Protein AF-A0A125W4I5-F1 (afdb_monomer)

Nearest PDB structures (foldseek):
  7vcn-assembly2_B  TM=4.165E-01  e=2.025E+00  Streptococcus oralis ATCC 35037
  7vcr-assembly2_B  TM=3.331E-01  e=2.273E+00  Streptococcus oralis ATCC 35037
  7vcr-assembly1_A  TM=4.178E-01  e=6.048E+00  Streptococcus oralis ATCC 35037
  2grg-assembly1_A  TM=3.560E-01  e=2.550E+00  Saccharomyces cerevisiae

Radius of gyration: 16.84 Å; Cα contacts (8 Å, |Δi|>4): 161; chains: 1; bounding box: 42×26×51 Å

Sequence (109 aa):
MNKMNEQINLLELDNDKLWQFYGHYCNDDWSAKTETVNGVTDIVLGFSVKLTKNELKKICRDAIEISRIKYGYSVRFLTNNVKKELFVRFDNYTTSKKRDVFEHINLYF

Mean predicted aligned error: 7.43 Å

Solvent-accessible surface area (backbone atoms only — not comparable to full-atom values): 6398 Å² total; per-residue (Å²): 136,60,69,65,59,52,54,51,50,55,61,54,57,47,48,74,42,69,45,83,40,43,32,33,38,32,44,97,88,66,46,77,29,58,43,71,57,96,85,43,68,75,41,68,45,64,46,75,48,74,37,27,43,62,55,50,51,46,52,64,72,66,33,79,44,75,45,82,53,90,59,31,33,44,37,30,33,71,57,95,90,40,42,34,37,39,50,49,70,52,97,59,86,72,69,82,68,87,67,56,74,65,60,48,42,72,73,77,76

Foldseek 3Di:
DVPVVVVVVVVVVLQPDWDKWKKFWADPVRHFDWDQDPNRTRHGHMDMDIDGLVRVVVQQVQFPDWDADQFAIWTWHDDPNTIMTIGDGDPDRDPPDDDDNNRRSVPPD

pLDDT: mean 86.66, std 15.89, range [47.03, 98.38]

Structure (mmCIF, N/CA/C/O backbone):
data_AF-A0A125W4I5-F1
#
_entry.id   AF-A0A125W4I5-F1
#
loop_
_atom_site.group_PDB
_atom_site.id
_atom_site.type_symbol
_atom_site.label_atom_id
_atom_site.label_alt_id
_atom_site.label_comp_id
_atom_site.label_asym_id
_atom_site.label_entity_id
_atom_site.label_seq_id
_atom_site.pdbx_PDB_ins_code
_atom_site.Cartn_x
_atom_site.Cartn_y
_atom_site.Cartn_z
_atom_site.occupancy
_atom_site.B_iso_or_equiv
_atom_site.auth_seq_id
_atom_site.auth_comp_id
_atom_site.auth_asym_id
_atom_site.auth_atom_id
_atom_site.pdbx_PDB_model_num
ATOM 1 N N . MET A 1 1 ? -26.487 15.383 29.869 1.00 47.03 1 MET A N 1
ATOM 2 C CA . MET A 1 1 ? -26.593 14.330 28.837 1.00 47.03 1 MET A CA 1
ATOM 3 C C . MET A 1 1 ? -25.947 14.734 27.495 1.00 47.03 1 MET A C 1
ATOM 5 O O . MET A 1 1 ? -26.272 14.128 26.490 1.00 47.03 1 MET A O 1
ATOM 9 N N . ASN A 1 2 ? -24.996 15.691 27.464 1.00 54.38 2 ASN A N 1
ATOM 10 C CA . ASN A 1 2 ? -24.435 16.239 26.208 1.00 54.38 2 ASN A CA 1
ATOM 11 C C . ASN A 1 2 ? -23.030 15.712 25.847 1.00 54.38 2 ASN A C 1
ATOM 13 O O . ASN A 1 2 ? -22.703 15.628 24.672 1.00 54.38 2 ASN A O 1
ATOM 17 N N . LYS A 1 3 ? -22.224 15.275 26.828 1.00 50.09 3 LYS A N 1
ATOM 18 C CA . LYS A 1 3 ? -20.847 14.791 26.588 1.00 50.09 3 LYS A CA 1
ATOM 19 C C . LYS A 1 3 ? -20.766 13.501 25.763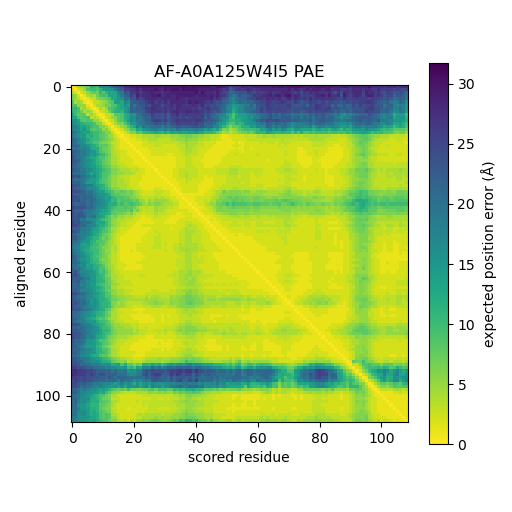 1.00 50.09 3 LYS A C 1
ATOM 21 O O . LYS A 1 3 ? -19.811 13.312 25.020 1.00 50.09 3 LYS A O 1
ATOM 26 N N . MET A 1 4 ? -21.754 12.615 25.903 1.00 48.38 4 MET A N 1
ATOM 27 C CA . MET A 1 4 ? -21.775 11.335 25.187 1.00 48.38 4 MET A CA 1
ATOM 28 C C . MET A 1 4 ? -22.078 11.540 23.696 1.00 48.38 4 MET A C 1
ATOM 30 O O . MET A 1 4 ? -21.434 10.922 22.860 1.00 48.38 4 MET A O 1
ATOM 34 N N . ASN A 1 5 ? -22.968 12.482 23.363 1.00 52.94 5 ASN A N 1
ATOM 35 C CA . ASN A 1 5 ? -23.273 12.827 21.973 1.00 52.94 5 ASN A CA 1
ATOM 36 C C . ASN A 1 5 ? -22.110 13.554 21.284 1.00 52.94 5 ASN A C 1
ATOM 38 O O . ASN A 1 5 ? -21.881 13.321 20.106 1.00 52.94 5 ASN A O 1
ATOM 42 N N . GLU A 1 6 ? -21.340 14.384 21.999 1.00 54.56 6 GLU A N 1
ATOM 43 C CA . GLU A 1 6 ? -20.125 15.010 21.450 1.00 54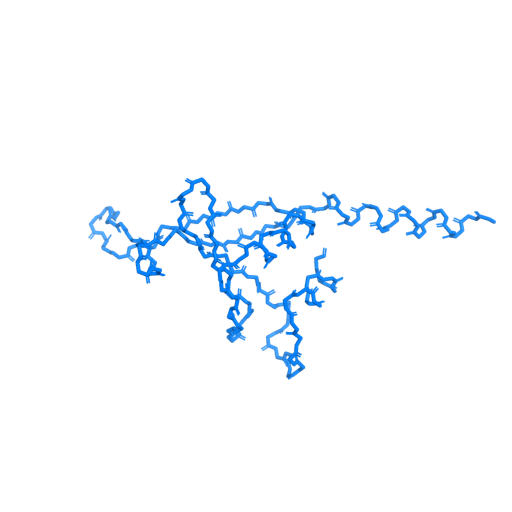.56 6 GLU A CA 1
ATOM 44 C C . GLU A 1 6 ? -19.000 13.993 21.197 1.00 54.56 6 GLU A C 1
ATOM 46 O O . GLU A 1 6 ? -18.351 14.059 20.157 1.00 54.56 6 GLU A O 1
ATOM 51 N N . GLN A 1 7 ? -18.787 13.023 22.097 1.00 54.56 7 GLN A N 1
ATOM 52 C CA . GLN A 1 7 ? -17.809 11.947 21.876 1.00 54.56 7 GLN A CA 1
ATOM 53 C C . GLN A 1 7 ? -18.194 11.028 20.711 1.00 54.56 7 GLN A C 1
ATOM 55 O O . GLN A 1 7 ? -17.318 10.648 19.938 1.00 54.56 7 GLN A O 1
ATOM 60 N N . ILE A 1 8 ? -19.483 10.697 20.567 1.00 54.47 8 ILE A N 1
ATOM 61 C CA . ILE A 1 8 ? -19.989 9.923 19.423 1.00 54.47 8 ILE A CA 1
ATOM 62 C C . ILE A 1 8 ? -19.778 10.714 18.123 1.00 54.47 8 ILE A C 1
ATOM 64 O O . ILE A 1 8 ? -19.209 10.174 17.180 1.00 54.47 8 ILE A O 1
ATOM 68 N N . ASN A 1 9 ? -20.096 12.014 18.106 1.00 54.72 9 ASN A N 1
ATOM 69 C CA . ASN A 1 9 ? -19.868 12.874 16.938 1.00 54.72 9 ASN A CA 1
ATOM 70 C C . ASN A 1 9 ? -18.384 12.983 16.549 1.00 54.72 9 ASN A C 1
ATOM 72 O O . ASN A 1 9 ? -18.060 12.961 15.367 1.00 54.72 9 ASN A O 1
ATOM 76 N N . LEU A 1 10 ? -17.464 13.094 17.515 1.00 53.22 10 LEU A N 1
ATOM 77 C CA . LEU A 1 10 ? -16.026 13.154 17.217 1.00 53.22 10 LEU A CA 1
ATOM 78 C C . LEU A 1 10 ? -15.479 11.834 16.652 1.00 53.22 10 LEU A C 1
ATOM 80 O O . LEU A 1 10 ? -14.608 11.868 15.787 1.00 53.22 10 LEU A O 1
ATOM 84 N N . LEU A 1 11 ? -15.975 10.688 17.130 1.00 53.78 11 LEU A N 1
ATOM 85 C CA . LEU A 1 11 ? -15.592 9.368 16.616 1.00 53.78 11 LEU A CA 1
ATOM 86 C C . LEU A 1 11 ? -16.166 9.103 15.216 1.00 53.78 11 LEU A C 1
ATOM 88 O O . LEU A 1 11 ? -15.522 8.429 14.413 1.00 53.78 11 LEU A O 1
ATOM 92 N N . GLU A 1 12 ? -17.352 9.635 14.913 1.00 53.88 12 GLU A N 1
ATOM 93 C CA . GLU A 1 12 ? -17.967 9.537 13.585 1.00 53.88 12 GLU A CA 1
ATOM 94 C C . GLU A 1 12 ? -17.299 10.477 12.566 1.00 53.88 12 GLU A C 1
ATOM 96 O O . GLU A 1 12 ? -16.993 10.039 11.459 1.00 53.88 12 GLU A O 1
ATOM 101 N N . LEU A 1 13 ? -16.950 11.711 12.954 1.00 54.94 13 LEU A N 1
ATOM 102 C CA . LEU A 1 13 ? -16.256 12.679 12.086 1.00 54.94 13 LEU A CA 1
ATOM 103 C C . LEU A 1 13 ? -14.865 12.212 11.629 1.00 54.94 13 LEU A C 1
ATOM 105 O O . LEU A 1 13 ? -14.411 12.585 10.547 1.00 54.94 13 LEU A O 1
ATOM 109 N N . ASP A 1 14 ? -14.176 11.409 12.440 1.00 63.47 14 ASP A N 1
ATOM 110 C CA . ASP A 1 14 ? -12.831 10.925 12.117 1.00 63.47 14 ASP A CA 1
ATOM 111 C C . ASP A 1 14 ? -12.858 9.771 11.096 1.00 63.47 14 ASP A C 1
ATOM 113 O O . ASP A 1 14 ? -11.885 9.554 10.381 1.00 63.47 14 ASP A O 1
ATOM 117 N N . ASN A 1 15 ? -13.977 9.051 10.949 1.00 69.06 15 ASN A N 1
ATOM 118 C CA . ASN A 1 15 ? -14.077 7.980 9.950 1.00 69.06 15 ASN A CA 1
ATOM 119 C C . ASN A 1 15 ? -14.189 8.504 8.513 1.00 69.06 15 ASN A C 1
ATOM 121 O O . ASN A 1 15 ? -13.690 7.841 7.604 1.00 69.06 15 ASN A O 1
ATOM 125 N N . ASP A 1 16 ? -14.791 9.678 8.314 1.00 81.62 16 ASP A N 1
ATOM 126 C CA . ASP A 1 16 ? -15.008 10.272 6.986 1.00 81.62 16 ASP A CA 1
ATOM 127 C C . ASP A 1 16 ? -13.865 11.195 6.543 1.00 81.62 16 ASP A C 1
ATOM 129 O O . ASP A 1 16 ? -13.811 11.650 5.395 1.00 81.62 16 ASP A O 1
ATOM 133 N N . LYS A 1 17 ? -12.915 11.476 7.442 1.00 90.38 17 LYS A N 1
ATOM 134 C CA . LYS A 1 17 ? -11.721 12.243 7.107 1.00 90.38 17 LYS A CA 1
ATOM 135 C C . LYS A 1 17 ? -10.897 11.491 6.061 1.00 90.38 17 LYS A C 1
ATOM 137 O O . LYS A 1 17 ? -10.712 10.280 6.118 1.00 90.38 17 LYS A O 1
ATOM 142 N N . LEU A 1 18 ? -10.392 12.236 5.081 1.00 93.38 18 LEU A N 1
ATOM 143 C CA . LEU A 1 18 ? -9.576 11.702 3.997 1.00 93.38 18 LEU A CA 1
ATOM 144 C C . LEU A 1 18 ? -8.107 12.050 4.217 1.00 93.38 18 LEU A C 1
ATOM 146 O O . LEU A 1 18 ? -7.738 13.226 4.263 1.00 93.38 18 LEU A O 1
ATOM 150 N N . TRP A 1 19 ? -7.255 11.030 4.269 1.00 93.31 19 TRP A N 1
ATOM 151 C CA . TRP A 1 19 ? -5.804 11.188 4.310 1.00 93.31 19 TRP A CA 1
ATOM 152 C C . TRP A 1 19 ? -5.191 10.871 2.952 1.00 93.31 19 TRP A C 1
ATOM 154 O O . TRP A 1 19 ? -5.601 9.934 2.269 1.00 93.31 19 TRP A O 1
ATOM 164 N N . GLN A 1 20 ? -4.204 11.673 2.556 1.00 95.50 20 GLN A N 1
ATOM 165 C CA . GLN A 1 20 ? -3.470 11.484 1.312 1.00 95.50 20 GLN A CA 1
ATOM 166 C C . GLN A 1 20 ? -2.340 10.474 1.519 1.00 95.50 20 GLN A C 1
ATOM 168 O O . GLN A 1 20 ? -1.420 10.712 2.300 1.00 95.50 20 GLN A O 1
ATOM 173 N N . PHE A 1 21 ? -2.378 9.392 0.751 1.00 95.75 21 PHE A N 1
ATOM 174 C CA . PHE A 1 21 ? -1.331 8.382 0.688 1.00 95.75 21 PHE A CA 1
ATOM 175 C C . PHE A 1 21 ? -0.676 8.364 -0.686 1.00 95.75 21 PHE A C 1
ATOM 177 O O . PHE A 1 21 ? -1.236 8.857 -1.674 1.00 95.75 21 PHE A O 1
ATOM 184 N N . TYR A 1 22 ? 0.514 7.774 -0.723 1.00 96.88 22 TYR A N 1
ATOM 185 C CA . TYR A 1 22 ? 1.321 7.606 -1.920 1.00 96.88 22 TYR A CA 1
ATOM 186 C C . TYR A 1 22 ? 1.752 6.152 -2.042 1.00 96.88 22 TYR A C 1
ATOM 188 O O . TYR A 1 22 ? 1.963 5.460 -1.044 1.00 96.88 22 TYR A O 1
ATOM 196 N N . GLY A 1 23 ? 1.892 5.704 -3.276 1.00 97.31 23 GLY A N 1
ATOM 197 C CA . GLY A 1 23 ? 2.344 4.366 -3.597 1.00 97.31 23 GLY A CA 1
ATOM 198 C C . GLY A 1 23 ? 2.897 4.306 -5.006 1.00 97.31 23 GLY A C 1
ATOM 199 O O . GLY A 1 23 ? 3.033 5.331 -5.676 1.00 97.31 23 GLY A O 1
ATOM 200 N N . HIS A 1 24 ? 3.206 3.103 -5.461 1.00 98.19 24 HIS A N 1
ATOM 201 C CA . HIS A 1 24 ? 3.635 2.856 -6.829 1.00 98.19 24 HIS A CA 1
ATOM 202 C C . HIS A 1 24 ? 2.986 1.594 -7.390 1.00 98.19 24 HIS A C 1
ATOM 204 O O . HIS A 1 24 ? 2.547 0.707 -6.653 1.00 98.19 24 HIS A O 1
ATOM 210 N N . TYR A 1 25 ? 2.888 1.543 -8.714 1.00 98.19 25 TYR A N 1
ATOM 211 C CA . TYR A 1 25 ? 2.476 0.334 -9.418 1.00 98.19 25 TYR A CA 1
ATOM 212 C C . TYR A 1 25 ? 3.627 -0.667 -9.426 1.00 98.19 25 TYR A C 1
ATOM 214 O O . TYR A 1 25 ? 4.790 -0.271 -9.495 1.00 98.19 25 TYR A O 1
ATOM 222 N N . CYS A 1 26 ? 3.306 -1.955 -9.387 1.00 98.25 26 CYS A N 1
ATOM 223 C CA . CYS A 1 26 ? 4.302 -3.019 -9.385 1.00 98.25 26 CYS A CA 1
ATOM 224 C C . CYS A 1 26 ? 4.213 -3.873 -10.654 1.00 98.25 26 CYS A C 1
ATOM 226 O O . CYS A 1 26 ? 3.142 -4.014 -11.253 1.00 98.25 26 CYS A O 1
ATOM 228 N N . ASN A 1 27 ? 5.342 -4.466 -11.034 1.00 97.94 27 ASN A N 1
ATOM 229 C CA . ASN A 1 27 ? 5.413 -5.555 -12.003 1.00 97.94 27 ASN A CA 1
ATOM 230 C C . ASN A 1 27 ? 4.931 -6.875 -11.376 1.00 97.94 27 ASN A C 1
ATOM 232 O O . ASN A 1 27 ? 4.528 -6.934 -10.209 1.00 97.94 27 ASN A O 1
ATOM 236 N N . ASP A 1 28 ? 4.981 -7.960 -12.149 1.00 95.56 28 ASP A N 1
ATOM 237 C CA . ASP A 1 28 ? 4.501 -9.258 -11.684 1.00 95.56 28 ASP A CA 1
ATOM 238 C C . ASP A 1 28 ? 5.312 -9.864 -10.537 1.00 95.56 28 ASP A C 1
ATOM 240 O O . ASP A 1 28 ? 4.752 -10.580 -9.704 1.00 95.56 28 ASP A O 1
ATOM 244 N N . ASP A 1 29 ? 6.590 -9.519 -10.457 1.00 96.38 29 ASP A N 1
ATOM 245 C CA . ASP A 1 29 ? 7.520 -9.905 -9.399 1.00 96.38 29 ASP A CA 1
ATOM 246 C C . ASP A 1 29 ? 7.495 -8.960 -8.182 1.00 96.38 29 ASP A C 1
ATOM 248 O O . ASP A 1 29 ? 8.337 -9.086 -7.296 1.00 96.38 29 ASP A O 1
ATOM 252 N N . TRP A 1 30 ? 6.540 -8.023 -8.128 1.00 96.06 30 TRP A N 1
ATOM 253 C CA . TRP A 1 30 ? 6.428 -6.967 -7.113 1.00 96.06 30 TRP A CA 1
ATOM 254 C C . TRP A 1 30 ? 7.519 -5.890 -7.139 1.00 96.06 30 TRP A C 1
ATOM 256 O O . TRP A 1 30 ? 7.519 -5.017 -6.270 1.00 96.06 30 TRP A O 1
ATOM 266 N N . SER A 1 31 ? 8.410 -5.885 -8.134 1.00 96.62 31 SER A N 1
ATOM 267 C CA . SER A 1 31 ? 9.314 -4.751 -8.346 1.00 96.62 31 SER A CA 1
ATOM 268 C C . SER A 1 31 ? 8.532 -3.498 -8.747 1.00 96.62 31 SER A C 1
ATOM 270 O O . SER A 1 31 ? 7.449 -3.582 -9.336 1.00 96.62 31 SER A O 1
ATOM 272 N N . ALA A 1 32 ? 9.066 -2.319 -8.419 1.00 97.50 32 ALA A N 1
ATOM 273 C CA . ALA A 1 32 ? 8.452 -1.060 -8.815 1.00 97.50 32 ALA A CA 1
ATOM 274 C C . ALA A 1 32 ? 8.396 -0.964 -10.344 1.00 97.50 32 ALA A C 1
ATOM 276 O O . ALA A 1 32 ? 9.400 -1.146 -11.033 1.00 97.50 32 ALA A O 1
ATOM 277 N N . LYS A 1 33 ? 7.215 -0.658 -10.877 1.00 97.81 33 LYS A N 1
ATOM 278 C CA . LYS A 1 33 ? 7.044 -0.405 -12.301 1.00 97.81 33 LYS A CA 1
ATOM 279 C C . LYS A 1 33 ? 7.694 0.929 -12.643 1.00 97.81 33 LYS A C 1
ATOM 281 O O . LYS A 1 33 ? 7.425 1.933 -11.980 1.00 97.81 33 LYS A O 1
ATOM 286 N N . THR A 1 34 ? 8.517 0.938 -13.683 1.00 97.69 34 THR A N 1
ATOM 287 C CA . THR A 1 34 ? 9.206 2.136 -14.157 1.00 97.69 34 THR A CA 1
ATOM 288 C C . THR A 1 34 ? 8.867 2.449 -15.609 1.00 97.69 34 THR A C 1
ATOM 290 O O . THR A 1 34 ? 8.390 1.591 -16.355 1.00 97.69 34 THR A O 1
ATOM 293 N N . GLU A 1 35 ? 9.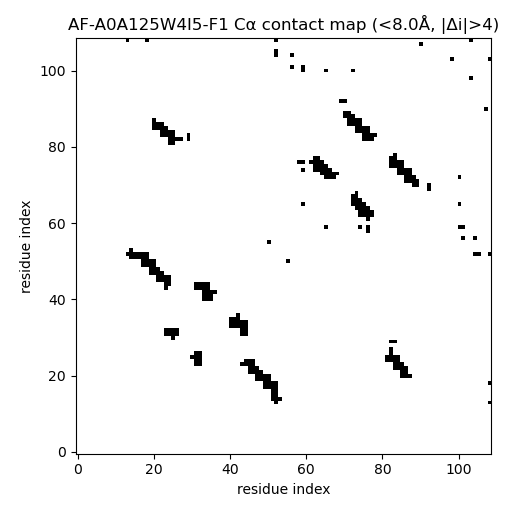099 3.695 -16.008 1.00 95.44 35 GLU A N 1
ATOM 294 C CA . GLU A 1 35 ? 8.978 4.160 -17.386 1.00 95.44 35 GLU A CA 1
ATOM 295 C C . GLU A 1 35 ? 10.121 5.115 -17.757 1.00 95.44 35 GLU A C 1
ATOM 297 O O . GLU A 1 35 ? 10.846 5.617 -16.896 1.00 95.44 35 GLU A O 1
ATOM 302 N N . THR A 1 36 ? 10.305 5.344 -19.060 1.00 96.56 36 THR A N 1
ATOM 303 C CA . THR A 1 36 ? 11.215 6.380 -19.562 1.00 96.56 36 THR A CA 1
ATOM 304 C C . THR A 1 36 ? 10.431 7.644 -19.870 1.00 96.56 36 THR A C 1
ATOM 306 O O . THR A 1 36 ? 9.559 7.631 -20.737 1.00 96.56 36 THR A O 1
ATOM 309 N N . VAL A 1 37 ? 10.770 8.747 -19.203 1.00 92.50 37 VAL A N 1
ATOM 310 C CA . VAL A 1 37 ? 10.128 10.053 -19.403 1.00 92.50 37 VAL A CA 1
ATOM 311 C C . VAL A 1 37 ? 11.174 11.039 -19.895 1.00 92.50 37 VAL A C 1
ATOM 313 O O . VAL A 1 37 ? 12.166 11.285 -19.214 1.00 92.50 37 VAL A O 1
ATOM 316 N N . ASN A 1 38 ? 10.971 11.607 -21.086 1.00 94.06 38 ASN A N 1
ATOM 317 C CA . ASN A 1 38 ? 11.885 12.587 -21.690 1.00 94.06 38 ASN A CA 1
ATOM 318 C C . ASN A 1 38 ? 13.358 12.123 -21.720 1.00 94.06 38 ASN A C 1
ATOM 320 O O . ASN A 1 38 ? 14.271 12.908 -21.476 1.00 94.06 38 ASN A O 1
ATOM 324 N N . GLY A 1 39 ? 13.588 10.833 -21.989 1.00 93.75 39 GLY A N 1
ATOM 325 C CA . GLY A 1 39 ? 14.926 10.232 -22.041 1.00 93.75 39 GLY A CA 1
ATOM 326 C C . GLY A 1 39 ? 15.527 9.845 -20.683 1.00 93.75 39 GLY A C 1
ATOM 327 O O . GLY A 1 39 ? 16.604 9.258 -20.664 1.00 93.75 39 GLY A O 1
ATOM 328 N N . VAL A 1 40 ? 14.848 10.118 -19.563 1.00 94.25 40 VAL A N 1
ATOM 329 C CA . VAL A 1 40 ? 15.255 9.641 -18.232 1.00 94.25 40 VAL A CA 1
ATOM 330 C C . VAL A 1 40 ? 14.644 8.269 -17.985 1.00 94.25 40 VAL A C 1
ATOM 332 O O . VAL A 1 40 ? 13.419 8.142 -17.991 1.00 94.25 40 VAL A O 1
ATOM 335 N N . THR A 1 41 ? 15.483 7.250 -17.796 1.00 94.56 41 THR A N 1
ATOM 336 C CA . THR A 1 41 ? 15.050 5.874 -17.513 1.00 94.56 41 THR A CA 1
ATOM 337 C C . THR A 1 41 ? 14.722 5.681 -16.034 1.00 94.56 41 THR A C 1
ATOM 339 O O . THR A 1 41 ? 15.063 6.510 -15.191 1.00 94.56 41 THR A O 1
ATOM 342 N N . ASP A 1 42 ? 14.053 4.569 -15.722 1.00 93.94 42 ASP A N 1
ATOM 343 C CA . ASP A 1 42 ? 13.824 4.098 -14.351 1.00 93.94 42 ASP A CA 1
ATOM 344 C C . ASP A 1 42 ? 12.988 5.039 -13.465 1.00 93.94 42 ASP A C 1
ATOM 346 O O . ASP A 1 42 ? 13.054 4.991 -12.235 1.00 93.94 42 ASP A O 1
ATOM 350 N N . ILE A 1 43 ? 12.141 5.870 -14.081 1.00 96.19 43 ILE A N 1
ATOM 351 C CA . ILE A 1 43 ? 11.188 6.706 -13.350 1.00 96.19 43 ILE A CA 1
ATOM 352 C C . ILE A 1 43 ? 10.076 5.819 -12.800 1.00 96.19 43 ILE A C 1
ATOM 354 O O . ILE A 1 43 ? 9.324 5.217 -13.562 1.00 96.19 43 ILE A O 1
ATOM 358 N N . VAL A 1 44 ? 9.964 5.739 -11.473 1.00 97.06 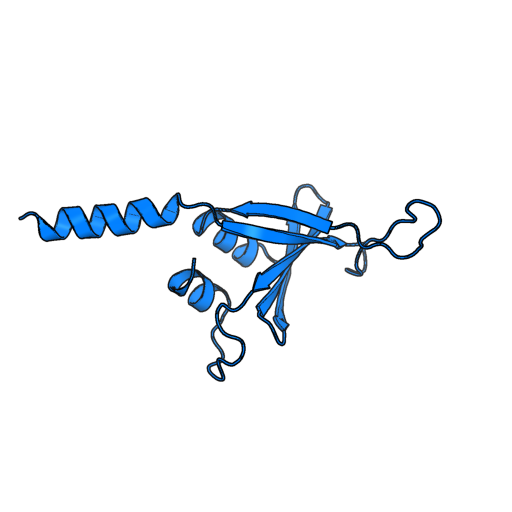44 VAL A N 1
ATOM 359 C CA . VAL A 1 44 ? 8.919 4.957 -10.800 1.00 97.06 44 VAL A CA 1
ATOM 360 C C . VAL A 1 44 ? 7.543 5.530 -11.115 1.00 97.06 44 VAL A C 1
ATOM 362 O O . VAL A 1 44 ? 7.266 6.703 -10.852 1.00 97.06 44 VAL A O 1
ATOM 365 N N . LEU A 1 45 ? 6.649 4.670 -11.600 1.00 97.38 45 LEU A N 1
ATOM 366 C CA . LEU A 1 45 ? 5.260 5.022 -11.834 1.00 97.38 45 LEU A CA 1
ATOM 367 C C . LEU A 1 45 ? 4.515 5.063 -10.493 1.00 97.38 45 LEU A C 1
ATOM 369 O O . LEU A 1 45 ? 4.062 4.044 -9.959 1.00 97.38 45 LEU A O 1
ATOM 373 N N . GLY A 1 46 ? 4.438 6.262 -9.924 1.00 96.56 46 GLY A N 1
ATOM 374 C CA . GLY A 1 46 ? 3.757 6.533 -8.664 1.00 96.56 46 GLY A CA 1
ATOM 375 C C . GLY A 1 46 ? 2.253 6.751 -8.823 1.00 96.56 46 GLY A C 1
ATOM 376 O O . GLY A 1 46 ? 1.752 7.084 -9.895 1.00 96.56 46 GLY A O 1
ATOM 377 N N . PHE A 1 47 ? 1.527 6.624 -7.718 1.00 96.88 47 PHE A N 1
ATOM 378 C CA . PHE A 1 47 ? 0.157 7.106 -7.593 1.00 96.88 47 PHE A CA 1
ATOM 379 C C . PHE A 1 47 ? -0.045 7.790 -6.243 1.00 96.88 47 PHE A C 1
ATOM 381 O O . PHE A 1 47 ? 0.701 7.578 -5.283 1.00 96.88 47 PHE A O 1
ATOM 388 N N . SER A 1 48 ? -1.098 8.593 -6.165 1.00 97.44 48 SER A N 1
ATOM 389 C CA . SER A 1 48 ? -1.586 9.161 -4.919 1.00 97.44 48 SER A CA 1
ATOM 39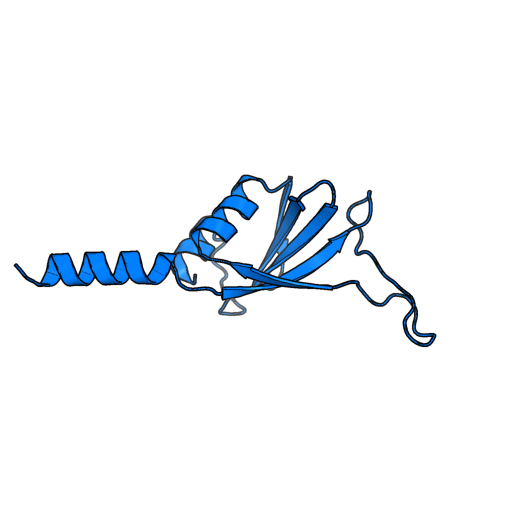0 C C . SER A 1 48 ? -3.066 8.807 -4.762 1.00 97.44 48 SER A C 1
ATOM 392 O O . SER A 1 48 ? -3.801 8.693 -5.744 1.00 97.44 48 SER A O 1
ATOM 394 N N . VAL A 1 49 ? -3.505 8.554 -3.533 1.00 96.38 49 VAL A N 1
ATOM 395 C CA . VAL A 1 49 ? -4.896 8.199 -3.232 1.00 96.38 49 VAL A CA 1
ATOM 396 C C . VAL A 1 49 ? -5.326 8.829 -1.914 1.00 96.38 49 VAL A C 1
ATOM 398 O O . VAL A 1 49 ? -4.546 8.878 -0.964 1.00 96.38 49 VAL A O 1
ATOM 401 N N . LYS A 1 50 ? -6.561 9.327 -1.862 1.00 97.19 50 LYS A N 1
ATOM 402 C CA . LYS A 1 50 ? -7.192 9.775 -0.621 1.00 97.19 50 LYS A CA 1
ATOM 403 C C . LYS A 1 50 ? -8.042 8.642 -0.074 1.00 97.19 50 LYS A C 1
ATOM 405 O O . LYS A 1 50 ? -8.869 8.119 -0.811 1.00 97.19 50 LYS A O 1
ATOM 410 N N . LEU A 1 51 ? -7.805 8.264 1.175 1.00 95.94 51 LEU A N 1
ATOM 411 C CA . LEU A 1 51 ? -8.493 7.153 1.826 1.00 95.94 51 LEU A CA 1
ATOM 412 C C . LEU A 1 51 ? -9.029 7.602 3.175 1.00 95.94 51 LEU A C 1
ATOM 414 O O . LEU A 1 51 ? -8.351 8.324 3.909 1.00 95.94 51 LEU A O 1
ATOM 418 N N . THR A 1 52 ? -10.212 7.111 3.509 1.00 95.00 52 THR A N 1
ATOM 419 C CA . THR A 1 52 ? -10.696 7.058 4.885 1.00 95.00 52 THR A CA 1
ATOM 420 C C . THR A 1 52 ? -9.902 6.037 5.696 1.00 95.00 52 THR A C 1
ATOM 422 O O . THR A 1 52 ? -9.288 5.105 5.157 1.00 95.00 52 THR A O 1
ATOM 425 N N . LYS A 1 53 ? -9.979 6.150 7.024 1.00 93.75 53 LYS A N 1
ATOM 426 C CA . LYS A 1 53 ? -9.444 5.156 7.965 1.00 93.75 53 LYS A CA 1
ATOM 427 C C . LYS A 1 53 ? -9.946 3.745 7.631 1.00 93.75 53 LYS A C 1
ATOM 429 O O . LYS A 1 53 ? -9.176 2.782 7.644 1.00 93.75 53 LYS A O 1
ATOM 434 N N . ASN A 1 54 ? -11.230 3.611 7.295 1.00 94.38 54 ASN A N 1
ATOM 435 C CA . ASN A 1 54 ? -11.854 2.321 6.996 1.00 94.38 54 ASN A CA 1
ATOM 436 C C . ASN A 1 54 ? -11.403 1.734 5.654 1.00 94.38 54 ASN A C 1
ATOM 438 O O . ASN A 1 54 ? -11.159 0.526 5.578 1.00 94.38 54 ASN A O 1
ATOM 442 N N . GLU A 1 55 ? -11.237 2.560 4.621 1.00 96.12 55 GLU A N 1
ATOM 443 C CA . GLU A 1 55 ? -10.687 2.118 3.336 1.00 96.12 55 GLU A CA 1
ATOM 444 C C . GLU A 1 55 ? -9.226 1.685 3.470 1.00 96.12 55 GLU A C 1
ATOM 446 O O . GLU A 1 55 ? -8.855 0.625 2.965 1.00 96.12 55 GLU A O 1
ATOM 451 N N . LEU A 1 56 ? -8.412 2.431 4.223 1.00 96.44 56 LEU A N 1
ATOM 452 C CA . LEU A 1 56 ? -7.026 2.051 4.489 1.00 96.44 56 LEU A CA 1
ATOM 453 C C . LEU A 1 56 ? -6.938 0.721 5.248 1.00 96.44 56 LEU A C 1
ATOM 455 O O . LEU A 1 56 ? -6.166 -0.163 4.871 1.00 96.44 56 LEU A O 1
ATOM 459 N N . LYS A 1 57 ? -7.767 0.536 6.284 1.00 96.31 57 LYS A N 1
ATOM 460 C CA . LYS A 1 57 ? -7.871 -0.748 6.994 1.00 96.31 57 LYS A CA 1
ATOM 461 C C . LYS A 1 57 ? -8.316 -1.874 6.074 1.00 96.31 57 LYS A C 1
ATOM 463 O O . LYS A 1 57 ? -7.853 -2.995 6.249 1.00 96.31 57 LYS A O 1
ATOM 468 N N . LYS A 1 58 ? -9.228 -1.611 5.134 1.00 96.62 58 LYS A N 1
ATOM 469 C CA . LYS A 1 58 ? -9.664 -2.609 4.153 1.00 96.62 58 LYS A CA 1
ATOM 470 C C . LYS A 1 58 ? -8.501 -3.032 3.260 1.00 96.62 58 LYS A C 1
ATOM 472 O O . LYS A 1 58 ? -8.243 -4.223 3.170 1.00 96.62 58 LYS A O 1
ATOM 477 N N . ILE A 1 59 ? -7.743 -2.078 2.719 1.00 97.62 59 ILE A N 1
ATOM 478 C CA . ILE A 1 59 ? -6.534 -2.370 1.935 1.00 97.62 59 ILE A CA 1
ATOM 479 C C . ILE A 1 59 ? -5.540 -3.204 2.750 1.00 97.62 59 ILE A C 1
ATOM 481 O O . ILE A 1 59 ? -5.006 -4.174 2.231 1.00 97.62 59 ILE A O 1
ATOM 485 N N . CYS A 1 60 ? -5.322 -2.871 4.026 1.00 97.31 60 CYS A N 1
ATOM 486 C CA . CYS A 1 60 ? -4.417 -3.638 4.886 1.00 97.31 60 CYS A CA 1
ATOM 487 C C . CYS A 1 60 ? -4.946 -5.047 5.211 1.00 97.31 60 CYS A C 1
ATOM 489 O O . CYS A 1 60 ? -4.163 -5.977 5.352 1.00 97.31 60 CYS A O 1
ATOM 491 N N . ARG A 1 61 ? -6.265 -5.231 5.339 1.00 97.31 61 ARG A N 1
ATOM 492 C CA . ARG A 1 61 ? -6.871 -6.560 5.540 1.00 97.31 61 ARG A CA 1
ATOM 493 C C . ARG A 1 61 ? -6.754 -7.440 4.300 1.00 97.31 61 ARG A C 1
ATOM 495 O O . ARG A 1 61 ? -6.492 -8.628 4.436 1.00 97.31 61 ARG A O 1
ATOM 502 N N . ASP A 1 62 ? -6.918 -6.841 3.127 1.00 96.75 62 ASP A N 1
ATOM 503 C CA . ASP A 1 62 ? -6.878 -7.526 1.832 1.00 96.75 62 ASP A CA 1
ATOM 504 C C . ASP A 1 62 ? -5.445 -7.574 1.247 1.00 96.75 62 ASP A C 1
ATOM 506 O O . ASP A 1 62 ? -5.240 -7.984 0.102 1.00 96.75 62 ASP A O 1
ATOM 510 N N . ALA A 1 63 ? -4.447 -7.117 2.012 1.00 97.69 63 ALA A N 1
ATOM 511 C CA . ALA A 1 63 ? -3.060 -7.051 1.579 1.00 97.69 63 ALA A CA 1
ATOM 512 C C . ALA A 1 63 ? -2.460 -8.451 1.417 1.00 97.69 63 ALA A C 1
ATOM 514 O O . ALA A 1 63 ? -2.704 -9.361 2.205 1.00 97.69 63 ALA A O 1
ATOM 515 N N . ILE A 1 64 ? -1.600 -8.587 0.414 1.00 97.38 64 ILE A N 1
ATOM 516 C CA . ILE A 1 64 ? -0.778 -9.781 0.209 1.00 97.38 64 ILE A CA 1
ATOM 517 C C . ILE A 1 64 ? 0.380 -9.808 1.192 1.00 97.38 64 ILE A C 1
ATOM 519 O O . ILE A 1 64 ? 0.732 -10.860 1.717 1.00 97.38 64 ILE A O 1
ATOM 523 N N . GLU A 1 65 ? 0.980 -8.647 1.429 1.00 97.38 65 GLU A N 1
ATOM 524 C CA . GLU A 1 65 ? 2.111 -8.515 2.328 1.00 97.38 65 GLU A CA 1
ATOM 525 C C . GLU A 1 65 ? 2.078 -7.141 2.986 1.00 97.38 65 GLU A C 1
ATOM 527 O O . GLU A 1 65 ? 1.807 -6.128 2.335 1.00 97.38 65 GLU A O 1
ATOM 532 N N . ILE A 1 66 ? 2.386 -7.114 4.281 1.00 97.50 66 ILE A N 1
ATOM 533 C CA . ILE A 1 66 ? 2.631 -5.880 5.016 1.00 97.50 66 ILE A CA 1
ATOM 534 C C . ILE A 1 66 ? 3.992 -5.986 5.680 1.00 97.50 66 ILE A C 1
ATOM 536 O O . ILE A 1 66 ? 4.190 -6.769 6.609 1.00 97.50 66 ILE A O 1
ATOM 540 N N . SER A 1 67 ? 4.913 -5.150 5.220 1.00 94.75 67 SER A N 1
ATOM 541 C CA . SER A 1 67 ? 6.293 -5.126 5.682 1.00 94.75 67 SER A CA 1
ATOM 542 C C . SER A 1 67 ? 6.584 -3.813 6.398 1.00 94.75 67 SER A C 1
ATOM 544 O O . SER A 1 67 ? 6.392 -2.721 5.862 1.00 94.75 67 SER A O 1
ATOM 546 N N . ARG A 1 68 ? 7.062 -3.896 7.644 1.00 91.25 68 ARG A N 1
ATOM 547 C CA . ARG A 1 68 ? 7.508 -2.717 8.396 1.00 91.25 68 ARG A CA 1
ATOM 548 C C . ARG A 1 68 ? 8.882 -2.288 7.890 1.00 91.25 68 ARG A C 1
ATOM 550 O O . ARG A 1 68 ? 9.845 -3.042 7.995 1.00 91.25 68 ARG A O 1
ATOM 557 N N . ILE A 1 69 ? 8.985 -1.050 7.428 1.00 89.62 69 ILE A N 1
ATOM 558 C CA . ILE A 1 69 ? 10.232 -0.434 6.973 1.00 89.62 69 ILE A CA 1
ATOM 559 C C . ILE A 1 69 ? 10.648 0.706 7.909 1.00 89.62 69 ILE A C 1
ATOM 561 O O . ILE A 1 69 ? 9.945 1.049 8.860 1.00 89.62 69 ILE A O 1
ATOM 565 N N . LYS A 1 70 ? 11.812 1.315 7.649 1.00 86.31 70 LYS A N 1
ATOM 566 C CA . LYS A 1 70 ? 12.399 2.367 8.501 1.00 86.31 70 LYS A CA 1
ATOM 567 C C . LYS A 1 70 ? 11.427 3.511 8.816 1.00 86.31 70 LYS A C 1
ATOM 569 O O . LYS A 1 70 ? 11.457 4.049 9.918 1.00 86.31 70 LYS A O 1
ATOM 574 N N . TYR A 1 71 ? 10.579 3.870 7.855 1.00 87.06 71 TYR A N 1
ATOM 575 C CA . TYR A 1 71 ? 9.740 5.067 7.912 1.00 87.06 71 TYR A CA 1
ATOM 576 C C . TYR A 1 71 ? 8.234 4.784 7.972 1.00 87.06 71 TYR A C 1
ATOM 578 O O . TYR A 1 71 ? 7.450 5.730 7.916 1.00 87.06 71 TYR A O 1
ATOM 586 N N . GLY A 1 72 ? 7.814 3.521 8.063 1.00 92.19 72 GLY A N 1
ATOM 587 C CA . GLY A 1 72 ? 6.398 3.174 8.014 1.00 92.19 72 GLY A CA 1
ATOM 588 C C . GLY A 1 72 ? 6.149 1.715 7.665 1.00 92.19 72 GLY A C 1
ATOM 589 O O . GLY A 1 72 ? 6.979 0.848 7.942 1.00 92.19 72 GLY A O 1
ATOM 590 N N . TYR A 1 73 ? 5.025 1.464 7.005 1.00 94.94 73 TYR A N 1
ATOM 591 C CA . TYR A 1 73 ? 4.665 0.166 6.444 1.00 94.94 73 TYR A CA 1
ATOM 592 C C . TYR A 1 73 ? 4.600 0.253 4.923 1.00 94.94 73 TYR A C 1
ATOM 594 O O . TYR A 1 73 ? 4.040 1.200 4.372 1.00 94.94 73 TYR A O 1
ATOM 602 N N . SER A 1 74 ? 5.169 -0.748 4.266 1.00 96.50 74 SER A N 1
ATOM 603 C CA . SER A 1 74 ? 4.908 -1.075 2.871 1.00 96.50 74 SER A CA 1
ATOM 604 C C . SER A 1 74 ? 3.757 -2.082 2.835 1.00 96.50 74 SER A C 1
ATOM 606 O O . SER A 1 74 ? 3.808 -3.098 3.530 1.00 96.50 74 SER A O 1
ATOM 608 N N . VAL A 1 75 ? 2.695 -1.764 2.095 1.00 98.31 75 VAL A N 1
ATOM 609 C CA . VAL A 1 75 ? 1.476 -2.574 1.983 1.00 98.31 75 VAL A CA 1
ATOM 610 C C . VAL A 1 75 ? 1.295 -2.965 0.523 1.00 98.31 75 VAL A C 1
ATOM 612 O O . VAL A 1 75 ? 0.972 -2.117 -0.309 1.00 98.31 75 VAL A O 1
ATOM 615 N N . ARG A 1 76 ? 1.492 -4.245 0.207 1.00 98.38 76 ARG A N 1
ATOM 616 C CA . ARG A 1 76 ? 1.326 -4.808 -1.139 1.00 98.38 76 ARG A CA 1
ATOM 617 C C . ARG A 1 76 ? -0.075 -5.361 -1.306 1.00 98.38 76 ARG A C 1
ATOM 619 O O . ARG A 1 76 ? -0.519 -6.181 -0.507 1.00 98.38 76 ARG A O 1
ATOM 626 N N . PHE A 1 77 ? -0.775 -4.935 -2.348 1.00 98.06 77 PHE A N 1
ATOM 627 C CA . PHE A 1 77 ? -2.170 -5.302 -2.578 1.00 98.06 77 PHE A CA 1
ATOM 628 C C . PHE A 1 77 ? -2.497 -5.345 -4.072 1.00 98.06 77 PHE A C 1
ATOM 630 O O . PHE A 1 77 ? -1.778 -4.783 -4.905 1.00 98.06 77 PHE A O 1
ATOM 637 N N . LEU A 1 78 ? -3.596 -6.022 -4.414 1.00 96.62 78 LEU A N 1
ATOM 638 C CA . LEU A 1 78 ? -4.177 -5.970 -5.753 1.00 96.62 78 LEU A CA 1
ATOM 639 C C . LEU A 1 78 ? -5.456 -5.149 -5.741 1.00 96.62 78 LEU A C 1
ATOM 641 O O . LEU A 1 78 ? -6.271 -5.212 -4.824 1.00 96.62 78 LEU A O 1
ATOM 645 N N . THR A 1 79 ? -5.675 -4.405 -6.816 1.00 94.00 79 THR A N 1
ATOM 646 C CA . THR A 1 79 ? -6.973 -3.791 -7.100 1.00 94.00 79 THR A CA 1
ATOM 647 C C . THR A 1 79 ? -7.217 -3.865 -8.593 1.00 94.00 79 THR A C 1
ATOM 649 O O . THR A 1 79 ? -6.397 -3.373 -9.364 1.00 94.00 79 THR A O 1
ATOM 652 N N . ASN A 1 80 ? -8.331 -4.478 -9.004 1.00 92.94 80 ASN A N 1
ATOM 653 C CA . ASN A 1 80 ? -8.674 -4.694 -10.415 1.00 92.94 80 ASN A CA 1
ATOM 654 C C . ASN A 1 80 ? -7.530 -5.363 -11.205 1.00 92.94 80 ASN A C 1
ATOM 656 O O . ASN A 1 80 ? -7.158 -4.895 -12.276 1.00 92.94 80 ASN A O 1
ATOM 660 N N . ASN A 1 81 ? -6.932 -6.419 -10.641 1.00 93.31 81 ASN A N 1
ATOM 661 C CA . ASN A 1 81 ? -5.766 -7.134 -11.186 1.00 93.31 81 ASN A CA 1
ATOM 662 C C . ASN A 1 81 ? -4.486 -6.296 -11.366 1.00 93.31 81 ASN A C 1
ATOM 664 O O . ASN A 1 81 ? -3.524 -6.764 -11.966 1.00 93.31 81 ASN A O 1
ATOM 668 N N . VAL A 1 82 ? -4.429 -5.085 -10.808 1.00 96.12 82 VAL A N 1
ATOM 669 C CA . VAL A 1 82 ? -3.221 -4.255 -10.805 1.00 96.12 82 VAL A CA 1
ATOM 670 C C . VAL A 1 82 ? -2.506 -4.403 -9.465 1.00 96.12 82 VAL A C 1
ATOM 672 O O . VAL A 1 82 ? -3.098 -4.114 -8.421 1.00 96.12 82 VAL A O 1
ATOM 675 N N . LYS A 1 83 ? -1.237 -4.828 -9.499 1.00 98.25 83 LYS A N 1
ATOM 676 C CA . LYS A 1 83 ? -0.355 -4.910 -8.325 1.00 98.25 83 LYS A CA 1
ATOM 677 C C . LYS A 1 83 ? 0.129 -3.517 -7.931 1.00 98.25 83 LYS A C 1
ATOM 679 O O . LYS A 1 83 ? 0.570 -2.739 -8.782 1.00 98.25 83 LYS A O 1
ATOM 684 N N . LYS A 1 84 ? 0.007 -3.195 -6.647 1.00 98.38 84 LYS A N 1
ATOM 685 C CA . LYS A 1 84 ? 0.353 -1.889 -6.083 1.00 98.38 84 LYS A CA 1
ATOM 686 C C . LYS A 1 84 ? 1.031 -2.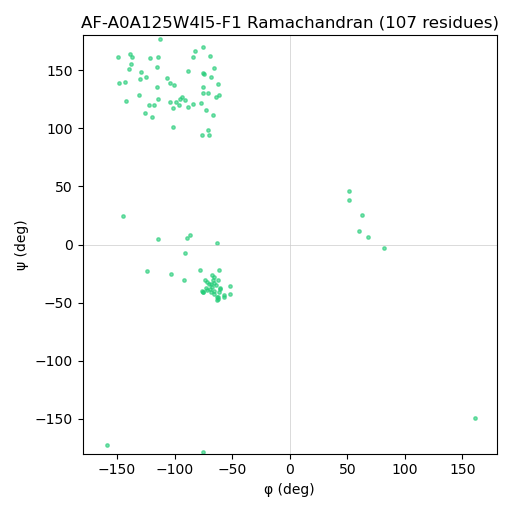059 -4.736 1.00 98.38 84 LYS A C 1
ATOM 688 O O . LYS A 1 84 ? 0.709 -2.977 -3.983 1.00 98.38 84 LYS A O 1
ATOM 693 N N . GLU A 1 85 ? 1.888 -1.106 -4.412 1.00 98.31 85 GLU A N 1
ATOM 694 C CA . GLU A 1 85 ? 2.477 -0.966 -3.089 1.00 98.31 85 GLU A CA 1
ATOM 695 C C . GLU A 1 85 ? 2.143 0.423 -2.534 1.00 98.31 85 GLU A C 1
ATOM 697 O O . GLU A 1 85 ? 2.455 1.440 -3.154 1.00 98.31 85 GLU A O 1
ATOM 702 N N . LEU A 1 86 ? 1.457 0.469 -1.389 1.00 98.00 86 LEU A N 1
ATOM 703 C CA . LEU A 1 86 ? 1.102 1.695 -0.673 1.00 98.00 86 LEU A CA 1
ATOM 704 C C . LEU A 1 86 ? 2.069 1.908 0.489 1.00 98.00 86 LEU A C 1
ATOM 706 O O . LEU A 1 86 ? 2.351 0.976 1.244 1.00 98.00 86 LEU A O 1
ATOM 710 N N . PHE A 1 87 ? 2.522 3.144 0.680 1.00 96.06 87 PHE A N 1
ATOM 711 C CA . PHE A 1 87 ? 3.356 3.499 1.818 1.00 96.06 87 PHE A CA 1
ATOM 712 C C . PHE A 1 87 ? 2.545 4.212 2.908 1.00 96.06 87 PHE A C 1
ATOM 714 O O . PHE A 1 87 ? 2.026 5.313 2.708 1.00 96.06 87 PHE A O 1
ATOM 721 N N . VAL A 1 88 ? 2.472 3.593 4.089 1.00 94.75 88 VAL A N 1
ATOM 722 C CA . VAL A 1 88 ? 1.833 4.152 5.290 1.00 94.75 88 VAL A CA 1
ATOM 723 C C . VAL A 1 88 ? 2.919 4.678 6.220 1.00 94.75 88 VAL A C 1
ATOM 725 O O . VAL A 1 88 ? 3.588 3.911 6.912 1.00 94.75 88 VAL A O 1
ATOM 728 N N . ARG A 1 89 ? 3.119 5.996 6.220 1.00 90.38 89 ARG A N 1
ATOM 729 C CA . ARG A 1 89 ? 4.215 6.659 6.936 1.00 90.38 89 ARG A CA 1
ATOM 730 C C . ARG A 1 89 ? 3.982 6.713 8.452 1.00 90.38 89 ARG A C 1
ATOM 732 O O . ARG A 1 89 ? 2.858 6.897 8.916 1.00 90.38 89 ARG A O 1
ATOM 739 N N . PHE A 1 90 ? 5.063 6.624 9.225 1.00 86.94 90 PHE A N 1
ATOM 740 C CA . PHE A 1 90 ? 5.068 7.000 10.639 1.00 86.94 90 PHE A CA 1
ATOM 741 C C . PHE A 1 90 ? 5.063 8.522 10.809 1.00 86.94 90 PHE A C 1
ATOM 743 O O . PHE A 1 90 ? 5.857 9.215 10.177 1.00 86.94 90 PHE A O 1
ATOM 750 N N . ASP A 1 91 ? 4.237 9.027 11.727 1.00 70.50 91 ASP A N 1
ATOM 751 C CA . ASP A 1 91 ? 4.200 10.455 12.076 1.00 70.50 91 ASP A CA 1
ATOM 752 C C . ASP A 1 91 ? 5.491 10.926 12.766 1.00 70.50 91 ASP A C 1
ATOM 754 O O . ASP A 1 91 ? 5.920 12.062 12.591 1.00 70.50 91 ASP A O 1
ATOM 758 N N . ASN A 1 92 ? 6.160 10.036 13.513 1.00 64.75 92 ASN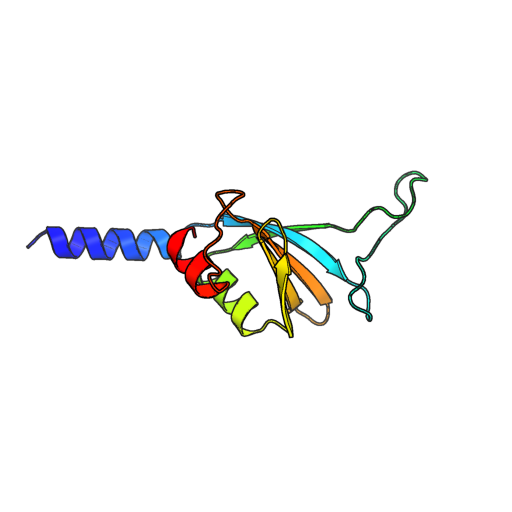 A N 1
ATOM 759 C CA . ASN A 1 92 ? 7.440 10.317 14.161 1.00 64.75 92 ASN A CA 1
ATOM 760 C C . ASN A 1 92 ? 8.467 9.211 13.885 1.00 64.75 92 ASN A C 1
ATOM 762 O O . ASN A 1 92 ? 8.222 8.025 14.107 1.00 64.75 92 ASN A O 1
ATOM 766 N N . TYR A 1 93 ? 9.648 9.634 13.434 1.00 56.16 93 TYR A N 1
ATOM 767 C CA . TYR A 1 93 ? 10.736 8.833 12.855 1.00 56.16 93 TYR A CA 1
ATOM 768 C C . TYR A 1 93 ? 11.396 7.783 13.769 1.00 56.16 93 TYR A C 1
ATOM 770 O O . TYR A 1 93 ? 12.355 7.132 13.355 1.00 56.16 93 TYR A O 1
ATOM 778 N N . THR A 1 94 ? 10.946 7.617 15.012 1.00 54.41 94 THR A N 1
ATOM 779 C CA . THR A 1 94 ? 11.731 6.940 16.058 1.00 54.41 94 THR A CA 1
ATOM 780 C C . THR A 1 94 ? 10.901 6.122 17.045 1.00 54.41 94 THR A C 1
ATOM 782 O O . THR A 1 94 ? 11.354 5.866 18.161 1.00 54.41 94 THR A O 1
ATOM 785 N N . THR A 1 95 ? 9.700 5.653 16.686 1.00 54.97 95 THR A N 1
ATOM 786 C CA . THR A 1 95 ? 8.969 4.778 17.616 1.00 54.97 95 THR A CA 1
ATOM 787 C C . THR A 1 95 ? 9.652 3.403 17.692 1.00 54.97 95 THR A C 1
ATOM 789 O O . THR A 1 95 ? 9.457 2.527 16.845 1.00 54.97 95 THR A O 1
ATOM 792 N N . SER A 1 96 ? 10.462 3.198 18.734 1.00 56.44 96 SER A N 1
ATOM 793 C CA . SER A 1 96 ? 11.048 1.901 19.109 1.00 56.44 96 SER A CA 1
ATOM 794 C C . SER A 1 96 ? 9.979 0.858 19.450 1.00 56.44 96 SER A C 1
ATOM 796 O O . SER A 1 96 ? 10.218 -0.344 19.334 1.00 56.44 96 SER A O 1
ATOM 798 N N . LYS A 1 97 ? 8.769 1.312 19.806 1.00 67.69 97 LYS A N 1
ATOM 799 C CA . LYS A 1 97 ? 7.589 0.460 19.944 1.00 67.69 97 LYS A CA 1
ATOM 800 C C . LYS A 1 97 ? 7.192 -0.093 18.576 1.00 67.69 97 LYS A C 1
ATOM 802 O O . LYS A 1 97 ? 6.741 0.643 17.698 1.00 67.69 97 LYS A O 1
ATOM 807 N N . LYS A 1 98 ? 7.375 -1.403 18.411 1.00 72.50 98 LYS A N 1
ATOM 808 C CA . LYS A 1 98 ? 6.841 -2.173 17.288 1.00 72.50 98 LYS A CA 1
ATOM 809 C C . LYS A 1 98 ? 5.323 -2.253 17.456 1.00 72.50 98 LYS A C 1
ATOM 811 O O . LYS A 1 98 ? 4.848 -3.098 18.200 1.00 72.50 98 LYS A O 1
ATOM 816 N N . ARG A 1 99 ? 4.603 -1.332 16.817 1.00 84.00 99 ARG A N 1
ATOM 817 C CA . ARG A 1 99 ? 3.157 -1.446 16.606 1.00 84.00 99 ARG A CA 1
ATOM 818 C C . ARG A 1 99 ? 2.900 -2.205 15.317 1.00 84.00 99 ARG A C 1
ATOM 820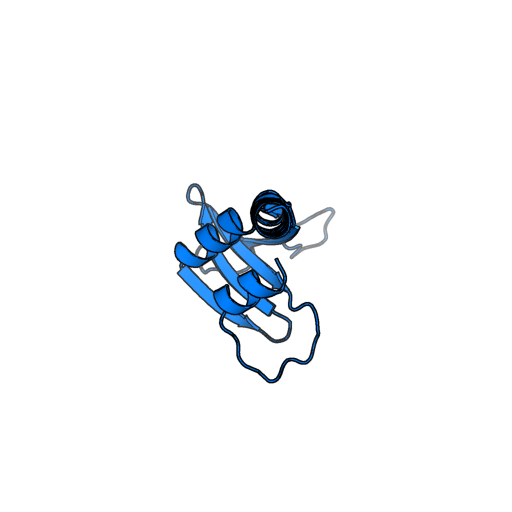 O O . ARG A 1 99 ? 3.711 -2.106 14.384 1.00 84.00 99 ARG A O 1
ATOM 827 N N . ASP A 1 100 ? 1.797 -2.929 15.245 1.00 89.12 100 ASP A N 1
ATOM 828 C CA . ASP A 1 100 ? 1.308 -3.396 13.951 1.00 89.12 100 ASP A CA 1
ATOM 829 C C . ASP A 1 100 ? 0.653 -2.246 13.161 1.00 89.12 100 ASP A C 1
ATOM 831 O O . ASP A 1 100 ? 0.467 -1.131 13.659 1.00 89.12 100 ASP A O 1
ATOM 835 N N . VAL A 1 101 ? 0.362 -2.501 11.886 1.00 91.69 101 VAL A N 1
ATOM 836 C CA . VAL A 1 101 ? -0.195 -1.490 10.980 1.00 91.69 101 VAL A CA 1
ATOM 837 C C . VAL A 1 101 ? -1.582 -1.010 11.417 1.00 91.69 101 VAL A C 1
ATOM 839 O O . VAL A 1 101 ? -1.885 0.169 11.266 1.00 91.69 101 VAL A O 1
ATOM 842 N N . PHE A 1 102 ? -2.420 -1.871 11.997 1.00 93.75 102 PHE A N 1
ATOM 843 C CA . PHE A 1 102 ? -3.776 -1.521 12.418 1.00 93.75 102 PHE A CA 1
ATOM 844 C C . PHE A 1 102 ? -3.764 -0.684 13.692 1.00 93.75 102 PHE A C 1
ATOM 846 O O . PHE A 1 102 ? -4.504 0.297 13.780 1.00 93.75 102 PHE A O 1
ATOM 853 N N . GLU A 1 103 ? -2.899 -1.019 14.650 1.00 90.88 103 GLU A N 1
ATOM 854 C CA . GLU A 1 103 ? -2.637 -0.179 15.820 1.00 90.88 103 GLU A CA 1
ATOM 855 C C . GLU A 1 103 ? -2.174 1.219 15.407 1.00 90.88 103 GLU A C 1
ATOM 857 O O . GLU A 1 103 ? -2.670 2.215 15.931 1.00 90.88 103 GLU A O 1
ATOM 862 N N . HIS A 1 104 ? -1.252 1.306 14.443 1.00 90.38 104 HIS A N 1
ATOM 863 C CA . HIS A 1 104 ? -0.796 2.589 13.912 1.00 90.38 104 HIS A CA 1
ATOM 8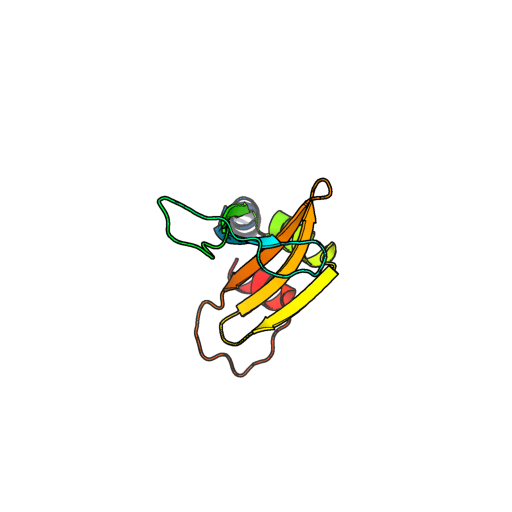64 C C . HIS A 1 104 ? -1.940 3.360 13.250 1.00 90.38 104 HIS A C 1
ATOM 866 O O . HIS A 1 104 ? -2.143 4.534 13.551 1.00 90.38 104 HIS A O 1
ATOM 872 N N . ILE A 1 105 ? -2.732 2.696 12.406 1.00 91.69 105 ILE A N 1
ATOM 873 C CA . ILE A 1 105 ? -3.859 3.338 11.724 1.00 91.69 105 ILE A CA 1
ATOM 874 C C . ILE A 1 105 ? -4.893 3.875 12.709 1.00 91.69 105 ILE A C 1
ATOM 876 O O . ILE A 1 105 ? -5.422 4.951 12.487 1.00 91.69 105 ILE A O 1
ATOM 880 N N . ASN A 1 106 ? -5.169 3.162 13.798 1.00 90.06 106 ASN A N 1
ATOM 881 C CA . ASN A 1 106 ? -6.129 3.611 14.806 1.00 90.06 106 ASN A CA 1
ATOM 882 C C . ASN A 1 106 ? -5.678 4.851 15.586 1.00 90.06 106 ASN A C 1
ATOM 884 O O . ASN A 1 106 ? -6.524 5.545 16.141 1.00 90.06 106 ASN A O 1
ATOM 888 N N . LEU A 1 107 ? -4.367 5.075 15.696 1.00 86.94 107 LEU A N 1
ATOM 889 C CA . LEU A 1 107 ? -3.801 6.143 16.518 1.00 86.94 107 LEU A CA 1
ATOM 890 C C . LEU A 1 107 ? -3.579 7.453 15.754 1.00 86.94 107 LEU A C 1
ATOM 892 O O . LEU A 1 107 ? -3.596 8.508 16.384 1.00 86.94 107 LEU A O 1
ATOM 896 N N . TYR A 1 108 ? -3.295 7.381 14.451 1.00 86.31 108 TYR A N 1
ATOM 897 C CA . TYR A 1 108 ? -2.778 8.522 13.673 1.00 86.31 108 TYR A CA 1
ATOM 898 C C . TYR A 1 108 ? -3.619 8.893 12.448 1.00 86.31 108 TYR A C 1
ATOM 900 O O . TYR A 1 108 ? -3.549 10.025 11.961 1.00 86.31 108 TYR A O 1
ATOM 908 N N . PHE A 1 109 ? -4.400 7.942 11.954 1.00 85.12 109 PHE A N 1
ATOM 909 C CA . PHE A 1 109 ? -5.480 8.177 11.002 1.00 85.12 109 PHE A CA 1
ATOM 910 C C . PHE A 1 109 ? -6.780 7.871 11.729 1.00 85.12 109 PHE A C 1
ATOM 912 O O . PHE A 1 109 ? -7.853 7.865 11.104 1.00 85.12 109 PHE A O 1
#

Secondary structure (DSSP, 8-state):
--HHHHHHHHHHHHHS--EEEEEEEB-TTSPBPEEEETTEEEEE-EEEEEE-HHHHHHHHHS-SEEEEETTEEEEEEEETTEEEEEEEE-SSTT--S---HHHHHHHH-

Organism: NCBI:txid749495